Protein AF-A0A259IW40-F1 (afdb_monomer)

Foldseek 3Di:
DDADAAALQPPPVVDQSLVSLVVCLVVPHQEYEYEDRPPDDPVSNVVSCVVSNHYYPYYADDADPDPGGDCPPPDD

Structure (mmCIF, N/CA/C/O backbone):
data_AF-A0A259IW40-F1
#
_entry.id   AF-A0A259IW40-F1
#
loop_
_atom_site.group_PDB
_atom_site.id
_atom_site.type_symbol
_atom_site.label_atom_id
_atom_site.label_alt_id
_atom_site.label_comp_id
_atom_site.label_asym_id
_atom_site.label_entity_id
_atom_site.label_seq_id
_atom_site.pdbx_PDB_ins_code
_atom_site.Cartn_x
_atom_site.Cartn_y
_atom_site.Cartn_z
_atom_site.occupancy
_atom_site.B_iso_or_equiv
_atom_site.auth_seq_id
_atom_site.auth_comp_id
_atom_site.auth_asym_id
_atom_site.auth_atom_id
_atom_site.pdbx_PDB_model_num
ATOM 1 N N . MET A 1 1 ? -6.925 17.522 15.810 1.00 80.00 1 MET A N 1
ATOM 2 C CA . MET A 1 1 ? -6.074 16.335 16.063 1.00 80.00 1 MET A CA 1
ATOM 3 C C . MET A 1 1 ? -5.396 15.920 14.766 1.00 80.00 1 MET A C 1
ATOM 5 O O . MET A 1 1 ? -6.025 16.085 13.723 1.00 80.00 1 MET A O 1
ATOM 9 N N . PRO A 1 2 ? -4.146 15.426 14.808 1.00 91.25 2 PRO A N 1
ATOM 10 C CA . PRO A 1 2 ? -3.470 14.894 13.627 1.00 91.25 2 PRO A CA 1
ATOM 11 C C . PRO A 1 2 ? -4.213 13.672 13.072 1.00 91.25 2 PRO A C 1
ATOM 13 O O . PRO A 1 2 ? -4.811 12.900 13.821 1.00 91.25 2 PRO A O 1
ATOM 16 N N . ARG A 1 3 ? -4.180 13.517 11.747 1.00 94.25 3 ARG A N 1
ATOM 17 C CA . ARG A 1 3 ? -4.691 12.343 11.032 1.00 94.25 3 ARG A CA 1
ATOM 18 C C . ARG A 1 3 ? -3.504 11.478 10.627 1.00 94.25 3 ARG A C 1
ATOM 20 O O . ARG A 1 3 ? -2.533 12.013 10.102 1.00 94.25 3 ARG A O 1
ATOM 27 N N . PHE A 1 4 ? -3.604 10.171 10.842 1.00 96.69 4 PHE A N 1
ATOM 28 C CA . PHE A 1 4 ? -2.525 9.226 10.560 1.00 96.69 4 PHE A CA 1
ATOM 29 C C . PHE A 1 4 ? -2.856 8.330 9.364 1.00 96.69 4 PHE A C 1
ATOM 31 O O . PHE A 1 4 ? -4.006 7.911 9.195 1.00 96.69 4 PHE A O 1
ATOM 38 N N . SER A 1 5 ? -1.833 8.020 8.569 1.00 98.06 5 SER A N 1
ATOM 39 C CA . SER A 1 5 ? -1.824 6.965 7.556 1.00 98.06 5 SER A CA 1
ATOM 40 C C . SER A 1 5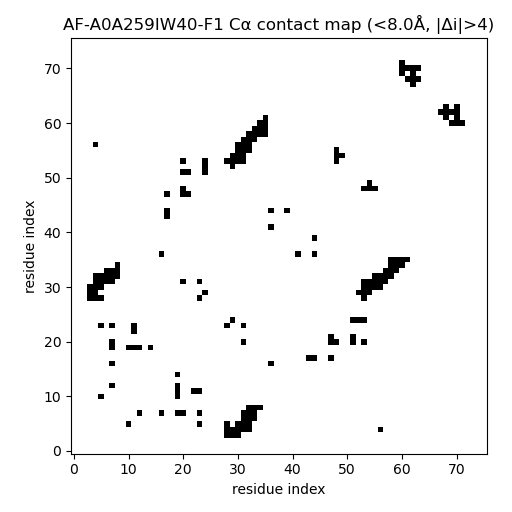 ? -1.022 5.763 8.057 1.00 98.06 5 SER A C 1
ATOM 42 O O . SER A 1 5 ? -0.034 5.913 8.777 1.00 98.06 5 SER A O 1
ATOM 44 N N . ALA A 1 6 ? -1.446 4.556 7.684 1.00 97.88 6 ALA A N 1
ATOM 45 C CA . ALA A 1 6 ? -0.646 3.355 7.890 1.00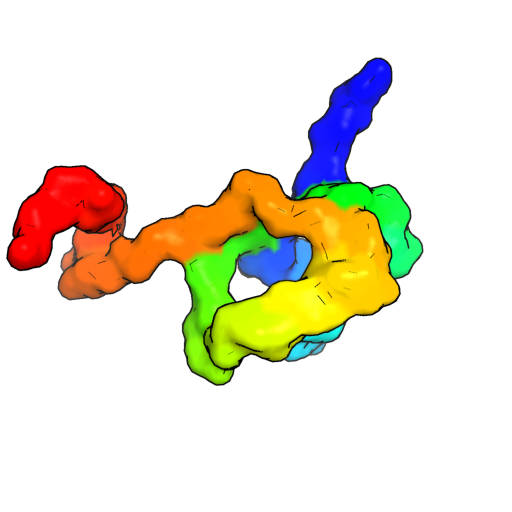 97.88 6 ALA A CA 1
ATOM 46 C C . ALA A 1 6 ? 0.267 3.121 6.681 1.00 97.88 6 ALA A C 1
ATOM 48 O O . ALA A 1 6 ? -0.215 2.920 5.564 1.00 97.88 6 ALA A O 1
ATOM 49 N N . HIS A 1 7 ? 1.582 3.083 6.908 1.00 97.38 7 HIS A N 1
ATOM 50 C CA . HIS A 1 7 ? 2.540 2.734 5.862 1.00 97.38 7 HIS A CA 1
ATOM 51 C C . HIS A 1 7 ? 2.626 1.203 5.693 1.00 97.38 7 HIS A C 1
ATOM 53 O O . HIS A 1 7 ? 3.389 0.524 6.388 1.00 97.38 7 HIS A O 1
ATOM 59 N N . ILE A 1 8 ? 1.867 0.632 4.749 1.00 95.25 8 ILE A N 1
ATOM 60 C CA . ILE A 1 8 ? 1.685 -0.830 4.567 1.00 95.25 8 ILE A CA 1
ATOM 61 C C . ILE A 1 8 ? 2.923 -1.564 4.008 1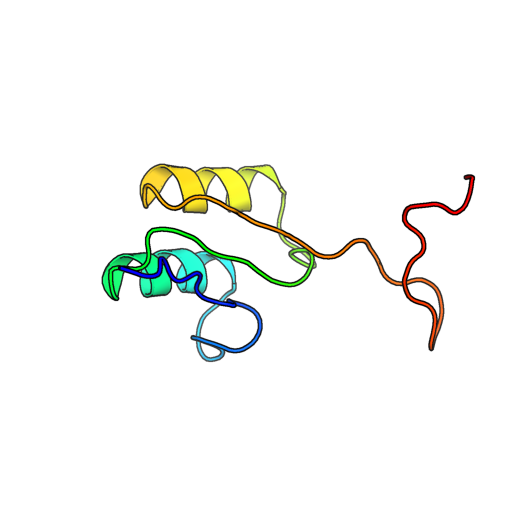.00 95.25 8 ILE A C 1
ATOM 63 O O . ILE A 1 8 ? 2.960 -2.794 3.918 1.00 95.25 8 ILE A O 1
ATOM 67 N N . GLY A 1 9 ? 3.970 -0.813 3.650 1.00 92.50 9 GLY A N 1
ATOM 68 C CA . GLY A 1 9 ? 5.305 -1.358 3.377 1.00 92.50 9 GLY A CA 1
ATOM 69 C C . GLY A 1 9 ? 6.127 -1.664 4.639 1.00 92.50 9 GLY A C 1
ATOM 70 O O . GLY A 1 9 ? 7.077 -2.444 4.569 1.00 92.50 9 GLY A O 1
ATOM 71 N N . TYR A 1 10 ? 5.763 -1.071 5.781 1.00 94.62 10 TYR A N 1
ATOM 72 C CA . TYR A 1 10 ? 6.473 -1.222 7.058 1.00 94.62 10 TYR A CA 1
ATOM 73 C C . TYR A 1 10 ? 5.623 -1.908 8.127 1.00 94.62 10 TYR A C 1
ATOM 75 O O . TYR A 1 10 ? 6.156 -2.690 8.909 1.00 94.62 10 TYR A O 1
ATOM 83 N N . LEU A 1 11 ? 4.315 -1.656 8.137 1.00 97.06 11 LEU A N 1
ATOM 84 C CA . LEU A 1 11 ? 3.365 -2.289 9.048 1.00 97.06 11 LEU A CA 1
ATOM 85 C C . LEU A 1 11 ? 2.769 -3.563 8.431 1.00 97.06 11 LEU A C 1
ATOM 87 O O . LEU A 1 11 ? 2.697 -3.693 7.209 1.00 97.06 11 LEU A O 1
ATOM 91 N N . PHE A 1 12 ? 2.320 -4.489 9.286 1.00 96.69 12 PHE A N 1
ATOM 92 C CA . PHE A 1 12 ? 1.599 -5.715 8.898 1.00 96.69 12 PHE A CA 1
ATOM 93 C C . PHE A 1 12 ? 2.364 -6.625 7.919 1.00 96.69 12 PHE A C 1
ATOM 95 O O . PHE A 1 12 ? 1.768 -7.291 7.073 1.00 96.69 12 PHE A O 1
ATOM 102 N N . LYS A 1 13 ? 3.701 -6.649 8.005 1.00 95.25 13 LYS A N 1
ATOM 103 C CA . LYS A 1 13 ? 4.563 -7.347 7.034 1.00 95.25 13 LYS A CA 1
ATOM 104 C C . LYS A 1 13 ? 4.352 -8.861 6.974 1.00 95.25 13 LYS A C 1
ATOM 106 O O . LYS A 1 13 ? 4.665 -9.446 5.941 1.00 95.25 13 LYS A O 1
ATOM 111 N N . ASP A 1 14 ? 3.778 -9.448 8.018 1.00 97.06 14 ASP A N 1
ATOM 112 C CA . ASP A 1 14 ? 3.468 -10.879 8.095 1.00 97.06 14 ASP A CA 1
ATOM 113 C C . ASP A 1 14 ? 2.241 -11.277 7.255 1.00 97.06 14 ASP A C 1
ATOM 115 O O . ASP A 1 14 ? 1.953 -12.460 7.096 1.00 97.06 14 ASP A O 1
ATOM 119 N N . LEU A 1 15 ? 1.522 -10.301 6.687 1.00 96.38 15 LEU A N 1
ATOM 120 C CA . LEU A 1 15 ? 0.362 -10.524 5.828 1.00 96.38 15 LEU A CA 1
ATOM 121 C C . LEU A 1 15 ? 0.685 -10.253 4.344 1.00 96.38 15 LEU A C 1
ATOM 123 O O . LEU A 1 15 ? 1.513 -9.384 4.032 1.00 96.38 15 LEU A O 1
ATOM 127 N N . PRO A 1 16 ? -0.007 -10.921 3.399 1.00 95.00 16 PRO A N 1
ATOM 128 C CA . PRO A 1 16 ? -0.060 -10.514 1.994 1.00 95.00 16 PRO A CA 1
ATOM 129 C C . PRO A 1 16 ? -0.521 -9.059 1.835 1.00 95.00 16 PRO A C 1
ATOM 131 O O . PRO A 1 16 ? -1.341 -8.583 2.617 1.00 95.00 16 PRO A O 1
ATOM 134 N N . LEU A 1 17 ? -0.046 -8.354 0.800 1.00 93.50 17 LEU A N 1
ATOM 135 C CA . LEU A 1 17 ? -0.222 -6.898 0.666 1.00 93.50 17 LEU A CA 1
ATOM 136 C C . LEU A 1 17 ? -1.679 -6.425 0.798 1.00 93.50 17 LEU A C 1
ATOM 138 O O . LEU A 1 17 ? -1.943 -5.480 1.536 1.00 93.50 17 LEU A O 1
ATOM 142 N N . LEU A 1 18 ? -2.626 -7.097 0.137 1.00 95.50 18 LEU A N 1
ATOM 143 C CA . LEU A 1 18 ? -4.046 -6.733 0.214 1.00 95.50 18 LEU A CA 1
ATOM 144 C C . LEU A 1 18 ? -4.613 -6.892 1.633 1.00 95.50 18 LEU A C 1
ATOM 146 O O . LEU A 1 18 ? -5.383 -6.048 2.077 1.00 95.50 18 LEU A O 1
ATOM 150 N N . GLN A 1 19 ? -4.169 -7.910 2.374 1.00 97.31 19 GLN A N 1
ATOM 151 C CA . GLN A 1 19 ? -4.592 -8.140 3.760 1.00 97.31 19 GLN A CA 1
ATOM 152 C C . GLN A 1 19 ? -4.009 -7.105 4.733 1.00 97.31 19 GLN A C 1
ATOM 154 O O . GLN A 1 19 ? -4.563 -6.878 5.805 1.00 97.31 19 GLN A O 1
ATOM 159 N N . ARG A 1 20 ? -2.922 -6.414 4.361 1.00 97.50 20 ARG A N 1
ATOM 160 C CA . ARG A 1 20 ? -2.393 -5.287 5.153 1.00 97.50 20 ARG A CA 1
ATOM 161 C C . ARG A 1 20 ? -3.337 -4.092 5.148 1.00 97.50 20 ARG A C 1
ATOM 163 O O . ARG A 1 20 ? -3.374 -3.348 6.123 1.00 97.50 20 ARG A O 1
ATOM 170 N N . ILE A 1 21 ? -4.093 -3.912 4.065 1.00 97.31 21 ILE A N 1
ATOM 171 C CA . ILE A 1 21 ? -5.119 -2.870 3.949 1.00 97.31 21 ILE A CA 1
ATOM 172 C C . ILE A 1 21 ? -6.273 -3.186 4.904 1.00 97.31 21 ILE A C 1
ATOM 174 O O . ILE A 1 21 ? -6.691 -2.313 5.664 1.00 97.31 21 ILE A O 1
ATOM 178 N N . ASP A 1 22 ? -6.714 -4.449 4.917 1.00 97.94 22 ASP A N 1
ATOM 179 C CA . ASP A 1 22 ? -7.743 -4.936 5.840 1.00 97.94 22 ASP A CA 1
ATOM 180 C C . ASP A 1 22 ? -7.290 -4.743 7.309 1.00 97.94 22 ASP A C 1
ATOM 182 O O . ASP A 1 22 ? -8.020 -4.191 8.135 1.00 97.94 22 ASP A O 1
ATOM 186 N N . ALA A 1 23 ? -6.041 -5.104 7.631 1.00 98.44 23 ALA A N 1
ATOM 187 C CA . ALA A 1 23 ? -5.470 -4.936 8.971 1.00 98.44 23 ALA A CA 1
ATOM 188 C C . ALA A 1 23 ? -5.345 -3.461 9.397 1.00 98.44 23 ALA A C 1
ATOM 190 O O . ALA A 1 23 ? -5.666 -3.114 10.535 1.00 98.44 23 ALA A O 1
ATOM 191 N N . ALA A 1 24 ? -4.931 -2.570 8.489 1.00 98.38 24 ALA A N 1
ATOM 192 C CA . ALA A 1 24 ? -4.862 -1.137 8.768 1.00 98.38 24 ALA A CA 1
ATOM 193 C C . ALA A 1 24 ? -6.242 -0.567 9.133 1.00 98.38 24 ALA A C 1
ATOM 195 O O . ALA A 1 24 ? -6.373 0.172 10.113 1.00 98.38 24 ALA A O 1
ATOM 196 N N . ALA A 1 25 ? -7.278 -0.950 8.387 1.00 98.3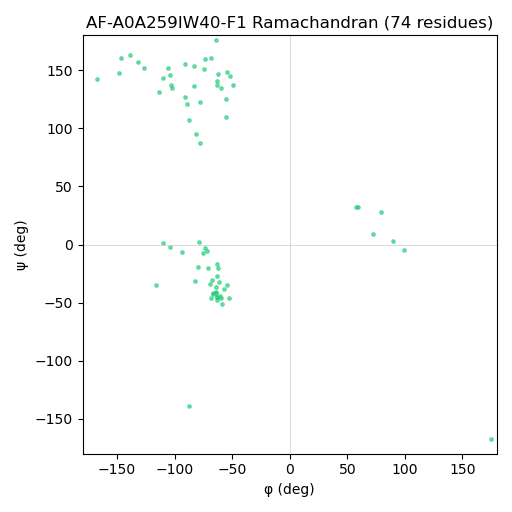1 25 ALA A N 1
ATOM 197 C CA . ALA A 1 25 ? -8.647 -0.535 8.662 1.00 98.31 25 ALA A CA 1
ATOM 198 C C . ALA A 1 25 ? -9.154 -1.073 10.009 1.00 98.31 25 ALA A C 1
ATOM 200 O O . ALA A 1 25 ? -9.749 -0.318 10.782 1.00 98.31 25 ALA A O 1
ATOM 201 N N . ALA A 1 26 ? -8.853 -2.336 10.332 1.00 98.38 26 ALA A N 1
ATOM 202 C CA . ALA A 1 26 ? -9.197 -2.953 11.615 1.00 98.38 26 ALA A CA 1
ATOM 203 C C . ALA A 1 26 ? -8.541 -2.244 12.815 1.00 98.38 26 ALA A C 1
ATOM 205 O O . ALA A 1 26 ? -9.150 -2.133 13.877 1.00 98.38 26 ALA A O 1
ATOM 206 N N . CYS A 1 27 ? -7.337 -1.690 12.641 1.00 98.25 27 CYS A N 1
ATOM 207 C CA . CYS A 1 27 ? -6.670 -0.850 13.643 1.00 98.25 27 CYS A CA 1
ATOM 208 C C . CYS A 1 27 ? -7.192 0.600 13.694 1.00 98.25 27 CYS A C 1
ATOM 210 O O . CYS A 1 27 ? -6.680 1.412 14.463 1.00 98.25 27 CYS A O 1
ATOM 212 N N . GLY A 1 28 ? -8.198 0.948 12.887 1.00 98.06 28 GLY A N 1
ATOM 213 C CA . GLY A 1 28 ? -8.854 2.255 12.904 1.00 98.06 28 GLY A CA 1
ATOM 214 C C . GLY A 1 28 ? -8.226 3.311 11.993 1.00 98.06 28 GLY A C 1
ATOM 215 O O . GLY A 1 28 ? -8.720 4.444 11.967 1.00 98.06 28 GLY A O 1
ATOM 216 N N . PHE A 1 29 ? -7.193 2.974 11.212 1.00 98.31 29 PHE A N 1
ATOM 217 C CA . PHE A 1 29 ? -6.655 3.901 10.218 1.00 98.31 29 PHE A CA 1
ATOM 218 C C . PHE A 1 29 ? -7.710 4.215 9.156 1.00 98.31 29 PHE A C 1
ATOM 220 O O . PHE A 1 29 ? -8.469 3.354 8.718 1.00 98.31 29 PHE A O 1
ATOM 227 N N . LYS A 1 30 ? -7.749 5.479 8.728 1.00 98.19 30 LYS A N 1
ATOM 228 C CA . LYS A 1 30 ? -8.629 5.953 7.643 1.00 98.19 30 LYS A CA 1
ATOM 229 C C . LYS A 1 30 ? -7.879 6.180 6.335 1.00 98.19 30 LYS A C 1
ATOM 231 O O . LYS A 1 30 ? -8.471 6.573 5.335 1.00 98.19 30 LYS A O 1
ATOM 236 N N . ALA A 1 31 ? -6.571 5.962 6.362 1.00 98.25 31 ALA A N 1
ATOM 237 C CA . ALA A 1 31 ? -5.663 6.243 5.276 1.00 98.25 31 ALA A CA 1
ATOM 238 C C . ALA A 1 31 ? -4.508 5.240 5.270 1.00 98.25 31 ALA A C 1
ATOM 240 O O . ALA A 1 31 ? -4.051 4.810 6.332 1.00 98.25 31 ALA A O 1
ATOM 241 N N . ILE A 1 32 ? -4.013 4.925 4.080 1.00 97.69 32 ILE A N 1
ATOM 242 C CA . ILE A 1 32 ? -2.832 4.095 3.861 1.00 97.69 32 ILE A CA 1
ATOM 243 C C . ILE A 1 32 ? -1.876 4.758 2.869 1.00 97.69 32 ILE A C 1
ATOM 245 O O . ILE A 1 32 ? -2.282 5.571 2.037 1.00 97.69 32 ILE A O 1
ATOM 249 N N . GLU A 1 33 ? -0.610 4.371 2.950 1.00 97.00 33 GLU A N 1
ATOM 250 C CA . GLU A 1 33 ? 0.448 4.741 2.008 1.00 97.00 33 GLU A CA 1
ATOM 251 C C . GLU A 1 33 ? 1.464 3.598 1.867 1.00 97.00 33 GLU A C 1
ATOM 253 O O . GLU A 1 33 ? 1.540 2.715 2.729 1.00 97.00 33 GLU A O 1
ATOM 258 N N . GLY A 1 34 ? 2.250 3.579 0.790 1.00 92.38 34 GLY A N 1
ATOM 259 C CA . GLY A 1 34 ? 3.304 2.576 0.637 1.00 92.38 34 GLY A CA 1
ATOM 260 C C . GLY A 1 34 ? 4.032 2.602 -0.702 1.00 92.38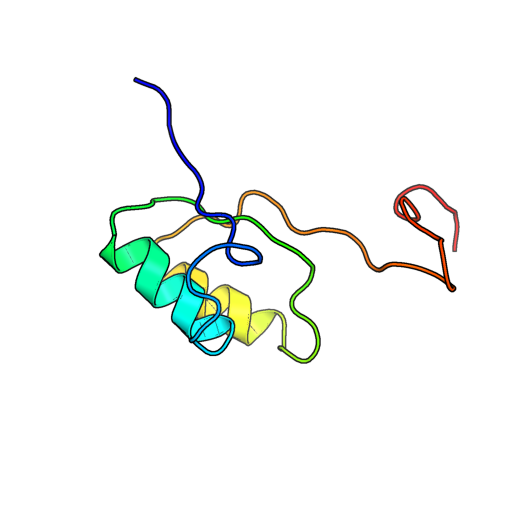 34 GLY A C 1
ATOM 261 O O . GLY A 1 34 ? 3.906 3.528 -1.493 1.00 92.38 34 GLY A O 1
ATOM 262 N N . ARG A 1 35 ? 4.814 1.554 -0.979 1.00 87.00 35 ARG A N 1
ATOM 263 C CA . ARG A 1 35 ? 5.390 1.350 -2.317 1.00 87.00 35 ARG A CA 1
ATOM 264 C C . ARG A 1 35 ? 4.322 0.889 -3.306 1.00 87.00 35 ARG A C 1
ATOM 266 O O . ARG A 1 35 ? 3.289 0.365 -2.888 1.00 87.00 35 ARG A O 1
ATOM 273 N N . PHE A 1 36 ? 4.597 1.080 -4.600 1.00 77.50 36 PHE A N 1
ATOM 274 C CA . PHE A 1 36 ? 3.774 0.508 -5.661 1.00 77.50 36 PHE A CA 1
ATOM 275 C C . PHE A 1 36 ? 3.539 -0.986 -5.385 1.00 77.50 36 PHE A C 1
ATOM 277 O O . PHE A 1 36 ? 4.460 -1.669 -4.925 1.00 77.50 36 PHE A O 1
ATOM 284 N N . PRO A 1 37 ? 2.312 -1.490 -5.575 1.00 77.06 37 PRO A N 1
ATOM 285 C CA . PRO A 1 37 ? 1.988 -2.851 -5.201 1.00 77.06 37 PRO A CA 1
ATOM 286 C C . PRO A 1 37 ? 2.544 -3.829 -6.249 1.00 77.06 37 PRO A C 1
ATOM 288 O O . PRO A 1 37 ? 1.865 -4.195 -7.206 1.00 77.06 37 PRO A O 1
ATOM 291 N N . ASP A 1 38 ? 3.802 -4.238 -6.068 1.00 74.25 38 ASP A N 1
ATOM 292 C CA . ASP A 1 38 ? 4.487 -5.183 -6.952 1.00 74.25 38 ASP A CA 1
ATOM 293 C C . ASP A 1 38 ? 3.679 -6.484 -7.082 1.00 74.25 38 ASP A C 1
ATOM 295 O O . ASP A 1 38 ? 3.324 -7.123 -6.088 1.00 74.25 38 ASP A O 1
ATOM 299 N N . GLY A 1 39 ? 3.370 -6.874 -8.321 1.00 83.88 39 GLY A N 1
ATOM 300 C CA . GLY A 1 39 ? 2.649 -8.115 -8.618 1.00 83.88 39 GLY A CA 1
ATOM 301 C C . GLY A 1 39 ? 1.157 -8.120 -8.263 1.00 83.88 39 GLY A C 1
ATOM 302 O O . GLY A 1 39 ? 0.529 -9.173 -8.353 1.00 83.88 39 GLY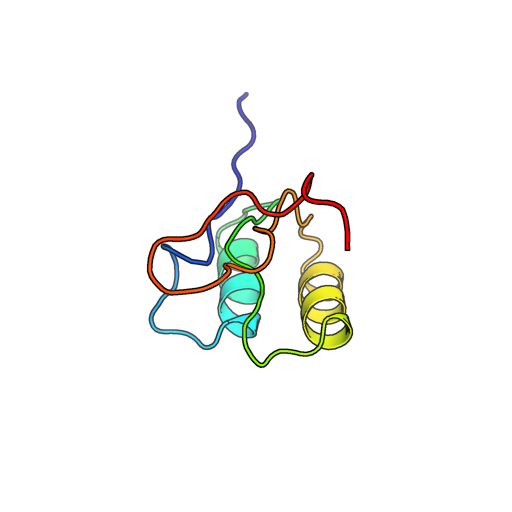 A O 1
ATOM 303 N N . ILE A 1 40 ? 0.568 -6.982 -7.885 1.00 91.06 40 ILE A N 1
ATOM 304 C CA . ILE A 1 40 ? -0.868 -6.860 -7.604 1.00 91.06 40 ILE A CA 1
ATOM 305 C C . ILE A 1 40 ? -1.514 -5.953 -8.649 1.00 91.06 40 ILE A C 1
ATOM 307 O O . ILE A 1 40 ? -1.044 -4.846 -8.914 1.00 91.06 40 ILE A O 1
ATOM 311 N N . ALA A 1 41 ? -2.630 -6.401 -9.223 1.00 93.50 41 ALA A N 1
ATOM 312 C CA . ALA A 1 41 ? -3.403 -5.575 -10.137 1.00 93.50 41 ALA A CA 1
ATOM 313 C C . ALA A 1 41 ? -3.957 -4.339 -9.410 1.00 93.50 41 ALA A C 1
ATOM 315 O O . ALA A 1 41 ? -4.495 -4.432 -8.303 1.00 93.50 41 ALA A O 1
ATOM 316 N N . ALA A 1 42 ? -3.881 -3.176 -10.058 1.00 91.94 42 ALA A N 1
ATOM 317 C CA . ALA A 1 42 ? -4.367 -1.918 -9.489 1.00 91.94 42 ALA A CA 1
ATOM 318 C C . ALA A 1 42 ? -5.841 -1.999 -9.046 1.00 91.94 42 ALA A C 1
ATOM 320 O O . ALA A 1 42 ? -6.210 -1.433 -8.018 1.00 91.94 42 ALA A O 1
ATOM 321 N N . ASP A 1 43 ? -6.670 -2.748 -9.777 1.00 95.62 43 ASP A N 1
ATOM 322 C CA . ASP A 1 43 ? -8.081 -2.934 -9.438 1.00 95.62 43 ASP A CA 1
ATOM 323 C C . ASP A 1 43 ? -8.297 -3.779 -8.179 1.00 95.62 43 ASP A C 1
ATOM 325 O O . ASP A 1 43 ? -9.222 -3.503 -7.418 1.00 95.62 43 ASP A O 1
ATOM 329 N N . ASP A 1 44 ? -7.442 -4.769 -7.906 1.00 96.19 44 ASP A N 1
ATOM 330 C CA . ASP A 1 44 ? -7.500 -5.524 -6.649 1.00 96.19 44 ASP A CA 1
ATOM 331 C C . ASP A 1 44 ? -7.143 -4.638 -5.458 1.00 96.19 44 ASP A C 1
ATOM 333 O O . ASP A 1 44 ? -7.817 -4.670 -4.424 1.00 96.19 44 ASP A O 1
ATOM 337 N N . PHE A 1 45 ? -6.116 -3.804 -5.622 1.00 95.19 45 PHE A N 1
ATOM 338 C CA . PHE A 1 45 ? -5.705 -2.841 -4.608 1.00 95.19 45 PHE A CA 1
ATOM 339 C C . PHE A 1 45 ? -6.807 -1.808 -4.336 1.00 95.19 45 PHE A C 1
ATOM 341 O O . PHE A 1 45 ? -7.149 -1.550 -3.180 1.00 95.19 45 PHE A O 1
ATOM 348 N N . ARG A 1 46 ? -7.424 -1.271 -5.398 1.00 95.31 46 ARG A N 1
ATOM 349 C CA . ARG A 1 46 ? -8.565 -0.349 -5.312 1.00 95.31 46 ARG A CA 1
ATOM 350 C C . ARG A 1 46 ? -9.743 -0.988 -4.580 1.00 95.31 46 ARG A C 1
ATOM 352 O O . ARG A 1 46 ? -10.222 -0.416 -3.606 1.00 95.31 46 ARG A O 1
ATOM 359 N N . ARG A 1 47 ? -10.158 -2.195 -4.983 1.00 97.81 47 ARG A N 1
ATOM 360 C CA . ARG A 1 47 ? -11.250 -2.940 -4.329 1.00 97.81 47 ARG A CA 1
ATOM 361 C C . ARG A 1 47 ? -10.984 -3.177 -2.844 1.00 97.81 47 ARG A C 1
ATOM 363 O O . ARG A 1 47 ? -11.911 -3.126 -2.037 1.00 97.81 47 ARG A O 1
ATOM 370 N N . ALA A 1 48 ? -9.736 -3.462 -2.473 1.00 96.94 48 ALA A N 1
ATOM 371 C CA . ALA A 1 48 ? -9.354 -3.630 -1.076 1.00 96.94 48 ALA A CA 1
ATOM 372 C C . ALA A 1 48 ? -9.463 -2.317 -0.287 1.00 96.94 48 ALA A C 1
ATOM 374 O O . ALA A 1 48 ? -10.001 -2.320 0.819 1.00 96.94 48 ALA A O 1
ATOM 375 N N . ALA A 1 49 ? -9.021 -1.193 -0.853 1.00 97.38 49 ALA A N 1
ATOM 376 C CA . ALA A 1 49 ? -9.181 0.114 -0.221 1.00 97.38 49 ALA A CA 1
ATOM 377 C C . ALA A 1 49 ? -10.666 0.501 -0.065 1.00 97.38 49 ALA A C 1
ATOM 379 O O . ALA A 1 49 ? -11.094 0.896 1.021 1.00 97.38 49 ALA A O 1
ATOM 380 N N . GLU A 1 50 ? -11.463 0.307 -1.119 1.00 98.31 50 GLU A N 1
ATOM 381 C CA . GLU A 1 50 ? -12.894 0.628 -1.149 1.00 98.31 50 GLU A CA 1
ATOM 382 C C . GLU A 1 50 ? -13.699 -0.197 -0.143 1.00 98.31 50 GLU A C 1
ATOM 384 O O . GLU A 1 50 ? -14.451 0.386 0.638 1.00 98.31 50 GLU A O 1
ATOM 389 N N . ARG A 1 51 ? -13.512 -1.528 -0.078 1.00 98.06 51 ARG A N 1
ATOM 390 C CA . ARG A 1 51 ? -14.281 -2.354 0.878 1.00 98.06 51 ARG A CA 1
ATOM 391 C C . ARG A 1 51 ? -14.003 -1.998 2.339 1.00 98.06 51 ARG A C 1
ATOM 393 O O . ARG A 1 51 ? -14.850 -2.237 3.190 1.00 98.06 51 ARG A O 1
ATOM 400 N N . ASN A 1 52 ? -12.815 -1.465 2.628 1.00 98.38 52 ASN A N 1
ATOM 401 C CA . ASN A 1 52 ? -12.400 -1.075 3.974 1.00 98.38 52 ASN A CA 1
ATOM 402 C C . ASN A 1 52 ? -12.680 0.400 4.285 1.00 98.38 52 ASN A C 1
ATOM 404 O O . ASN A 1 52 ? -12.449 0.845 5.411 1.00 98.38 52 ASN A O 1
ATOM 408 N N . GLY A 1 53 ? -13.136 1.178 3.299 1.00 98.12 53 GLY A N 1
ATOM 409 C CA . GLY A 1 53 ? -13.338 2.616 3.447 1.00 98.12 53 GLY A CA 1
ATOM 410 C C . GLY A 1 53 ? -12.058 3.375 3.817 1.00 98.12 53 GLY A C 1
ATOM 411 O O . GLY A 1 53 ? -12.127 4.360 4.554 1.00 98.12 53 GLY A O 1
ATOM 412 N N . VAL A 1 54 ? -10.892 2.915 3.348 1.00 98.25 54 VAL A N 1
ATOM 413 C CA . VAL A 1 54 ? -9.603 3.584 3.587 1.00 98.25 54 VAL A CA 1
ATOM 414 C C . VAL A 1 54 ? -9.148 4.344 2.346 1.00 98.25 54 VAL A C 1
ATOM 416 O O . VAL A 1 54 ? -9.237 3.852 1.225 1.00 98.25 54 VAL A O 1
ATOM 419 N N . SER A 1 55 ? -8.639 5.561 2.535 1.00 98.00 55 SER A N 1
ATOM 420 C CA . SER A 1 55 ? -8.073 6.353 1.440 1.00 98.00 55 SER A CA 1
ATOM 421 C C . SER A 1 55 ? -6.623 5.961 1.162 1.00 98.00 55 SER A C 1
ATOM 423 O O . SER A 1 55 ? -5.820 5.842 2.084 1.00 98.00 55 SER A O 1
ATOM 425 N N . VAL A 1 56 ? -6.256 5.832 -0.109 1.00 96.62 56 VAL A N 1
ATOM 426 C CA . VAL A 1 56 ? -4.855 5.679 -0.520 1.00 96.62 56 VAL A CA 1
ATOM 427 C C . VAL A 1 56 ? -4.262 7.074 -0.692 1.00 96.62 56 VAL A C 1
ATOM 429 O O . VAL A 1 56 ? -4.626 7.774 -1.631 1.00 96.62 56 VAL A O 1
ATOM 432 N N . LEU A 1 57 ? -3.399 7.510 0.231 1.00 96.38 57 LEU A N 1
ATOM 433 C CA . LEU A 1 57 ? -2.827 8.865 0.189 1.00 96.38 57 LEU A CA 1
ATOM 434 C C . LEU A 1 57 ? -1.637 8.978 -0.757 1.00 96.38 57 LEU A C 1
ATOM 436 O O . LEU A 1 57 ? -1.416 10.039 -1.333 1.00 96.38 57 LEU A O 1
ATOM 440 N N . GLY A 1 58 ? -0.871 7.901 -0.910 1.00 91.62 58 GLY A N 1
ATOM 441 C CA . GLY A 1 58 ? 0.314 7.914 -1.747 1.00 91.62 58 GLY A CA 1
ATOM 442 C C . GLY A 1 58 ? 0.856 6.521 -2.009 1.00 91.62 58 GLY A C 1
ATOM 443 O O . GLY A 1 58 ? 0.845 5.654 -1.131 1.00 91.62 58 GLY A O 1
ATOM 444 N N . ILE A 1 59 ? 1.339 6.339 -3.234 1.00 90.88 59 ILE A N 1
ATOM 44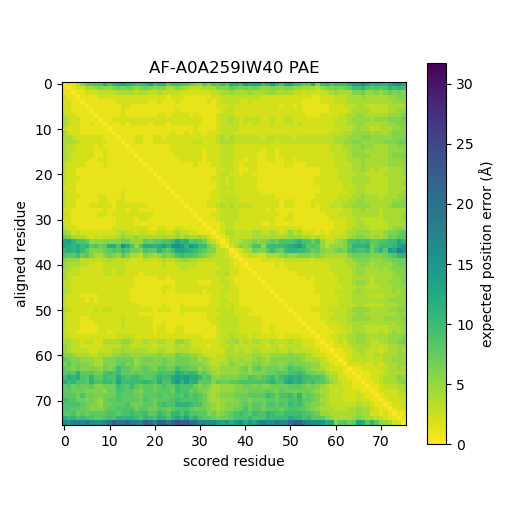5 C CA . ILE A 1 59 ? 2.188 5.221 -3.626 1.00 90.88 59 ILE A CA 1
ATOM 446 C C . ILE A 1 59 ? 3.457 5.759 -4.281 1.00 90.88 59 ILE A C 1
ATOM 448 O O . ILE A 1 59 ? 3.440 6.835 -4.880 1.00 90.88 59 ILE A O 1
ATOM 452 N N . ASN A 1 60 ? 4.548 5.006 -4.189 1.00 87.19 60 ASN A N 1
ATOM 453 C CA . ASN A 1 60 ? 5.780 5.366 -4.887 1.00 87.19 60 ASN A CA 1
ATOM 454 C C . ASN A 1 60 ? 5.659 5.081 -6.390 1.00 87.19 60 ASN A C 1
ATOM 456 O O . ASN A 1 60 ? 4.974 4.144 -6.798 1.00 87.19 60 ASN A O 1
ATOM 460 N N . THR A 1 61 ? 6.372 5.853 -7.207 1.00 85.19 61 THR A N 1
ATOM 461 C CA . THR A 1 61 ? 6.599 5.516 -8.617 1.00 85.19 61 THR A CA 1
ATOM 462 C C . THR A 1 61 ? 7.502 4.284 -8.740 1.00 85.19 61 THR A C 1
ATOM 464 O O . THR A 1 61 ? 8.247 3.988 -7.797 1.00 85.19 61 THR A O 1
ATOM 467 N N . PRO A 1 62 ? 7.494 3.595 -9.896 1.00 81.75 62 PRO A N 1
ATOM 468 C CA . PRO A 1 62 ? 8.476 2.560 -10.194 1.00 81.75 62 PRO A CA 1
ATOM 469 C C . PRO A 1 62 ? 9.912 3.057 -9.986 1.00 81.75 62 PRO A C 1
ATOM 471 O O . PRO A 1 62 ? 10.221 4.232 -10.215 1.00 81.75 62 PRO A O 1
ATOM 474 N N . THR A 1 63 ? 10.773 2.155 -9.529 1.00 86.25 63 THR A N 1
ATOM 475 C CA . THR A 1 63 ? 12.227 2.349 -9.531 1.00 86.25 63 THR A CA 1
ATOM 476 C C . THR A 1 63 ? 12.786 1.985 -10.901 1.00 86.25 63 THR A C 1
ATOM 478 O O . THR A 1 63 ? 12.184 1.174 -11.606 1.00 86.25 63 THR A O 1
ATOM 481 N N . GLY A 1 64 ? 13.918 2.582 -11.267 1.00 86.00 64 GLY A N 1
ATOM 482 C CA . GLY A 1 64 ? 14.644 2.229 -12.488 1.00 86.00 64 GLY A CA 1
ATOM 483 C C . GLY A 1 64 ? 15.615 1.082 -12.257 1.00 86.00 64 GLY A C 1
ATOM 484 O O . GLY A 1 64 ? 15.320 0.140 -11.514 1.00 86.00 64 GLY A O 1
ATOM 485 N N . ASP A 1 65 ? 16.794 1.206 -12.861 1.00 88.94 65 ASP A N 1
ATOM 486 C CA . ASP A 1 65 ? 17.913 0.299 -12.636 1.00 88.94 65 ASP A CA 1
ATOM 487 C C . ASP A 1 65 ? 18.427 0.367 -11.186 1.00 88.94 65 ASP A C 1
ATOM 489 O O . ASP A 1 65 ? 17.963 1.137 -10.338 1.00 88.94 65 ASP A O 1
ATOM 493 N N . ALA A 1 66 ? 19.397 -0.492 -10.862 1.00 88.75 66 ALA A N 1
ATOM 494 C CA . ALA A 1 66 ? 19.961 -0.586 -9.523 1.00 88.75 66 ALA A CA 1
ATOM 495 C C . ALA A 1 66 ? 20.490 0.777 -9.027 1.00 88.75 66 A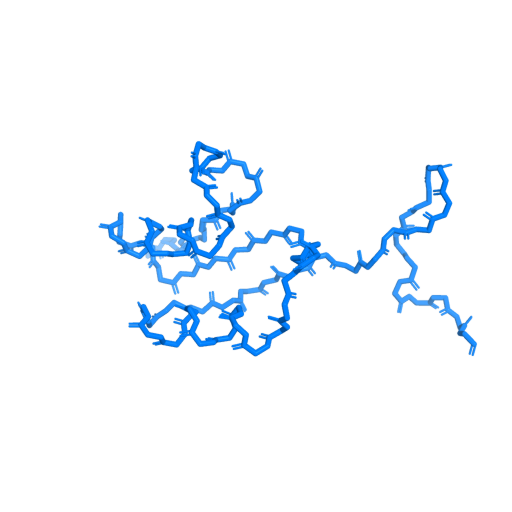LA A C 1
ATOM 497 O O . ALA A 1 66 ? 21.518 1.269 -9.483 1.00 88.75 66 ALA A O 1
ATOM 498 N N . GLY A 1 67 ? 19.794 1.350 -8.041 1.00 87.31 67 GLY A N 1
ATOM 499 C CA . GLY A 1 67 ? 20.116 2.651 -7.445 1.00 87.31 67 GLY A CA 1
ATOM 500 C C . GLY A 1 67 ? 19.281 3.822 -7.971 1.00 87.31 67 GLY A C 1
ATOM 501 O O . GLY A 1 67 ? 19.394 4.920 -7.428 1.00 87.31 67 GLY A O 1
ATOM 502 N N . GLU A 1 68 ? 18.417 3.608 -8.963 1.00 89.88 68 GLU A N 1
ATOM 503 C CA . GLU A 1 68 ? 17.614 4.667 -9.571 1.00 89.88 68 GLU A CA 1
ATOM 504 C C . GLU A 1 68 ? 16.246 4.850 -8.898 1.00 89.88 68 GLU A C 1
ATOM 506 O O . GLU A 1 68 ? 15.427 3.933 -8.785 1.00 89.88 68 GLU A O 1
ATOM 511 N N . PHE A 1 69 ? 15.968 6.094 -8.506 1.00 87.94 69 PHE A N 1
ATOM 512 C CA . PHE A 1 69 ? 14.707 6.539 -7.914 1.00 87.94 69 PHE A CA 1
ATOM 513 C C . PHE A 1 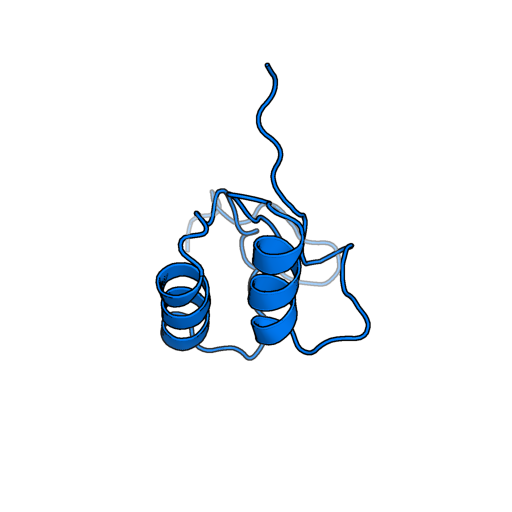69 ? 14.311 7.903 -8.487 1.00 87.94 69 PHE A C 1
ATOM 515 O O . PHE A 1 69 ? 15.143 8.627 -9.025 1.00 87.94 69 PHE A O 1
ATOM 522 N N . GLY A 1 70 ? 13.043 8.292 -8.319 1.00 86.25 70 GLY A N 1
ATOM 523 C CA . GLY A 1 70 ? 12.587 9.639 -8.688 1.00 86.25 70 GLY A CA 1
ATOM 524 C C . GLY A 1 70 ? 12.333 9.836 -10.184 1.00 86.25 70 GLY A C 1
ATOM 525 O O . GLY A 1 70 ? 12.410 10.955 -10.679 1.00 86.25 70 GLY A O 1
ATOM 526 N N . LEU A 1 71 ? 11.985 8.768 -10.903 1.00 86.81 71 LEU A N 1
ATOM 527 C CA . LEU A 1 71 ? 11.787 8.797 -12.355 1.00 86.81 71 LEU A CA 1
ATOM 528 C C . LEU A 1 71 ? 10.490 9.488 -12.814 1.00 86.81 71 LEU A C 1
ATOM 530 O O . LEU A 1 71 ? 10.268 9.639 -14.007 1.00 86.81 71 LEU A O 1
ATOM 534 N N . GLY A 1 72 ? 9.629 9.939 -11.895 1.00 84.88 72 GLY A N 1
ATOM 535 C CA . GLY A 1 72 ? 8.307 10.491 -12.230 1.00 84.88 72 GLY A CA 1
ATOM 536 C C . GLY A 1 72 ? 8.315 11.772 -13.079 1.00 84.88 72 GLY A C 1
ATOM 537 O O . GLY A 1 72 ? 7.284 12.114 -13.649 1.00 84.88 72 GLY A O 1
ATOM 538 N N . ALA A 1 73 ? 9.449 12.473 -13.162 1.00 86.50 73 ALA A N 1
ATOM 539 C CA . ALA A 1 73 ? 9.631 13.660 -14.005 1.00 86.50 73 ALA A CA 1
ATOM 540 C C . ALA A 1 73 ? 10.563 13.415 -15.206 1.00 86.50 73 ALA A C 1
ATOM 542 O O . ALA A 1 73 ? 10.836 14.347 -15.962 1.00 86.50 73 ALA A O 1
ATOM 543 N N . VAL A 1 74 ? 11.073 12.191 -15.371 1.00 84.50 74 VAL A N 1
ATOM 544 C CA . VAL A 1 74 ? 11.906 11.826 -16.517 1.00 84.50 74 VAL A CA 1
ATOM 545 C C . VAL A 1 74 ? 10.977 11.608 -17.714 1.00 84.50 74 VAL A C 1
ATOM 547 O O . VAL A 1 74 ? 10.054 10.798 -17.613 1.00 84.50 74 VAL A O 1
ATOM 550 N N . PRO A 1 75 ? 11.169 12.331 -18.832 1.00 82.69 75 PRO A N 1
ATOM 551 C CA . PRO A 1 75 ? 10.416 12.073 -20.051 1.00 82.69 75 PRO A CA 1
ATOM 552 C C . PRO A 1 75 ? 10.655 10.640 -20.534 1.00 82.69 75 PRO A C 1
ATOM 554 O O . PRO A 1 75 ? 11.799 10.184 -20.556 1.00 82.69 75 PRO A O 1
ATOM 557 N N . GLY A 1 76 ? 9.575 9.957 -20.910 1.00 69.31 76 GLY A N 1
ATOM 558 C CA . GLY A 1 76 ? 9.611 8.669 -21.605 1.00 69.31 76 GLY A CA 1
ATOM 559 C C . GLY A 1 76 ? 9.477 8.864 -23.102 1.00 69.31 76 GLY A C 1
ATOM 560 O O . GLY A 1 76 ? 8.528 9.582 -23.495 1.00 69.31 76 GLY A O 1
#

Solvent-accessible surface area (backbone atoms only — not comparable to full-atom values): 4736 Å² total; per-residue (Å²): 130,92,84,65,64,42,46,56,74,75,43,59,72,94,44,59,75,66,54,23,50,52,52,38,35,75,76,67,36,54,26,32,33,37,63,57,64,80,97,52,59,69,66,60,53,49,52,43,30,60,79,54,66,34,43,78,78,49,63,46,74,74,64,65,62,97,91,41,70,80,53,88,80,57,89,129

Nearest PDB structures (foldseek):
  1k77-assembly1_A  TM=8.686E-01  e=3.414E-06  Escherichia coli
  3ngf-assembly1_A  TM=8.738E-01  e=2.353E-05  Brucella abortus 2308
  8bvk-assembly1_A  TM=6.999E-01  e=3.331E-02  Agrobacterium tumefaciens
  8abp-assembly1_A  TM=8.142E-01  e=1.441E-01  Escherichia coli
  2w4l-assembly1_C  TM=5.359E-01  e=1.880E-01  Homo sapiens

Mean predicted aligned error: 3.68 Å

Sequence (76 aa):
MPRFSAHIGYLFKDLPLLQRIDAAAACGFKAIEGRFPDGIAADDFRRAAERNGVSVLGINTPTGDAGEFGLGAVPG

Radius of gyration: 13.52 Å; Cα contacts (8 Å, |Δi|>4): 97; chains: 1; bounding box: 34×27×38 Å

pLDDT: mean 92.52, std 6.58, range [69.31, 98.44]

Secondary structure (DSSP, 8-state):
-----EETTTSSTTS-HHHHHHHHHHTT-SEEEES--TTS-HHHHHHHHHHTT-EEEEEPPPP-STT---GGGS--